Protein AF-A0AAP0IMP7-F1 (afdb_monomer_lite)

Structure (mmCIF, N/CA/C/O backbone):
data_AF-A0AAP0IMP7-F1
#
_entry.id   AF-A0AAP0IMP7-F1
#
loop_
_atom_site.group_PDB
_atom_site.id
_atom_site.type_symbol
_atom_site.label_atom_id
_atom_site.label_alt_id
_atom_site.label_comp_id
_atom_site.label_asym_id
_atom_site.label_entity_id
_atom_site.label_seq_id
_atom_site.pdbx_PDB_ins_code
_atom_site.Cartn_x
_atom_site.Cartn_y
_atom_site.Cartn_z
_atom_site.occupancy
_atom_site.B_iso_or_equiv
_atom_site.auth_seq_id
_atom_site.auth_comp_id
_atom_site.auth_asym_id
_atom_site.auth_atom_id
_atom_site.pdbx_PDB_model_num
ATOM 1 N N . MET A 1 1 ? -18.116 -7.505 2.494 1.00 74.25 1 MET A N 1
ATOM 2 C CA . MET A 1 1 ? -16.644 -7.373 2.384 1.00 74.25 1 MET A CA 1
ATOM 3 C C . MET A 1 1 ? -16.117 -6.284 3.319 1.00 74.25 1 MET A C 1
ATOM 5 O O . MET A 1 1 ? -15.397 -6.617 4.245 1.00 74.25 1 MET A O 1
ATOM 9 N N . LEU A 1 2 ? -16.521 -5.014 3.162 1.00 82.81 2 LEU A N 1
ATOM 10 C CA . LEU A 1 2 ? -16.013 -3.902 3.989 1.00 82.81 2 LEU A CA 1
ATOM 11 C C . LEU A 1 2 ? -16.390 -3.980 5.479 1.00 82.81 2 LEU A C 1
ATOM 13 O O . LEU A 1 2 ? -15.615 -3.561 6.332 1.00 82.81 2 LEU A O 1
ATOM 17 N N . ASP A 1 3 ? -17.536 -4.569 5.826 1.00 88.88 3 ASP A N 1
ATOM 18 C CA . ASP A 1 3 ? -17.906 -4.739 7.239 1.00 88.88 3 ASP A CA 1
ATOM 19 C C . ASP A 1 3 ? -16.941 -5.649 8.018 1.00 88.88 3 ASP A C 1
ATOM 21 O O . ASP A 1 3 ? -16.805 -5.486 9.227 1.00 88.88 3 ASP A O 1
ATOM 25 N N . ALA A 1 4 ? -16.213 -6.552 7.348 1.00 86.69 4 ALA A N 1
ATOM 26 C CA . ALA A 1 4 ? -15.239 -7.430 8.003 1.00 86.69 4 ALA A CA 1
ATOM 27 C C . ALA A 1 4 ? -14.010 -6.667 8.534 1.00 86.69 4 ALA A C 1
ATOM 29 O O . ALA A 1 4 ? -13.369 -7.111 9.483 1.00 86.69 4 ALA A O 1
ATOM 30 N N . ILE A 1 5 ? -13.700 -5.499 7.961 1.00 88.50 5 ILE A N 1
ATOM 31 C CA . ILE A 1 5 ? -12.543 -4.673 8.344 1.00 88.50 5 ILE A CA 1
ATOM 32 C C . ILE A 1 5 ? -12.918 -3.484 9.245 1.00 88.50 5 ILE A C 1
ATOM 34 O O . ILE A 1 5 ? -12.033 -2.736 9.655 1.00 88.50 5 ILE A O 1
ATOM 38 N N . LYS A 1 6 ? -14.198 -3.327 9.629 1.00 88.94 6 LYS A N 1
ATOM 39 C CA . LYS A 1 6 ? -14.692 -2.219 10.483 1.00 88.94 6 LYS A CA 1
ATOM 40 C C . LYS A 1 6 ? -13.982 -2.101 11.834 1.00 88.94 6 LYS A C 1
ATOM 42 O O . LYS A 1 6 ? -13.904 -1.010 12.394 1.00 88.94 6 LYS A O 1
ATOM 47 N N . GLY A 1 7 ? -13.525 -3.222 12.395 1.00 87.06 7 GLY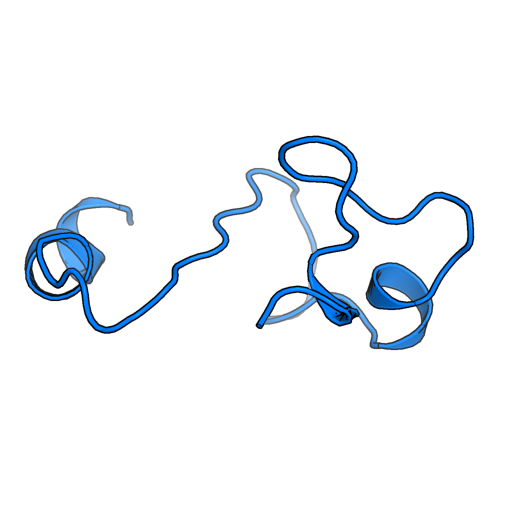 A N 1
ATOM 48 C CA . GLY A 1 7 ? -12.774 -3.231 13.653 1.00 87.06 7 GLY A CA 1
ATOM 49 C C . GLY A 1 7 ? -11.376 -2.628 13.499 1.00 87.06 7 GLY A C 1
ATOM 50 O O . GLY A 1 7 ? -10.902 -1.930 14.389 1.00 87.06 7 GLY A O 1
ATOM 51 N N . VAL A 1 8 ? -10.752 -2.847 12.340 1.00 85.25 8 VAL A N 1
ATOM 52 C CA . VAL A 1 8 ? -9.389 -2.397 12.029 1.00 85.25 8 VAL A CA 1
ATOM 53 C C . VAL A 1 8 ? -9.392 -0.963 11.498 1.00 85.25 8 VAL A C 1
ATOM 55 O O . VAL A 1 8 ? -8.518 -0.177 11.847 1.00 85.25 8 VAL A O 1
ATOM 58 N N . SER A 1 9 ? -10.426 -0.581 1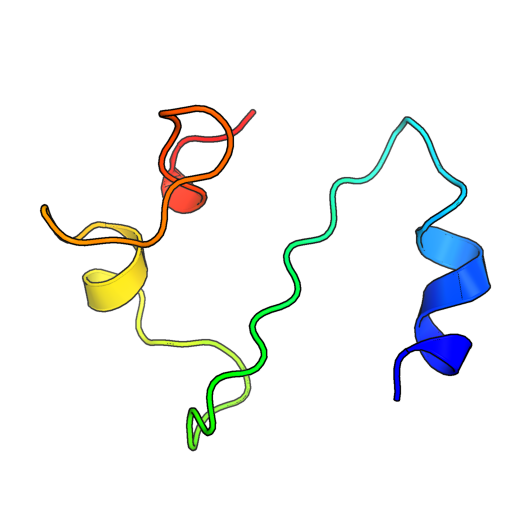0.739 1.00 86.75 9 SER A N 1
ATOM 59 C CA . SER A 1 9 ? -10.563 0.750 10.128 1.00 86.75 9 SER A CA 1
ATOM 60 C C . SER A 1 9 ? -10.724 1.896 11.131 1.00 86.75 9 SER A C 1
ATOM 62 O O . SER A 1 9 ? -10.632 3.057 10.752 1.00 86.75 9 SER A O 1
ATOM 64 N N . LYS A 1 10 ? -11.013 1.591 12.401 1.00 87.19 10 LYS A N 1
ATOM 65 C CA . LYS A 1 10 ? -11.121 2.584 13.482 1.00 87.19 10 LYS A CA 1
ATOM 66 C C . LYS A 1 10 ? -9.783 2.873 14.168 1.00 87.19 10 LYS A C 1
ATOM 68 O O . LYS A 1 10 ? -9.724 3.732 15.042 1.00 87.19 10 LYS A O 1
ATOM 73 N N . SER A 1 11 ? -8.729 2.129 13.834 1.00 85.88 11 SER A N 1
ATOM 74 C CA . SER A 1 11 ? -7.413 2.298 14.441 1.00 85.88 11 SER A CA 1
ATOM 75 C C . SER A 1 11 ? -6.627 3.397 13.735 1.00 85.88 11 SER A C 1
ATOM 77 O O . SER A 1 11 ? -6.323 3.278 12.556 1.00 85.88 11 SER A O 1
ATOM 79 N N . ASN A 1 12 ? -6.176 4.405 14.481 1.00 83.50 12 ASN A N 1
ATOM 80 C CA . ASN A 1 12 ? -5.249 5.421 13.963 1.00 83.50 12 ASN A CA 1
ATOM 81 C C . ASN A 1 12 ? -3.799 4.910 13.853 1.00 83.50 12 ASN A C 1
ATOM 83 O O . ASN A 1 12 ? -2.904 5.666 13.493 1.00 83.50 12 ASN A O 1
ATOM 87 N N . LYS A 1 13 ? -3.547 3.646 14.224 1.00 86.25 13 LYS A N 1
ATOM 88 C CA . LYS A 1 13 ? -2.216 3.020 14.197 1.00 86.25 13 LYS A CA 1
ATOM 89 C C . LYS A 1 13 ? -1.998 2.122 12.978 1.00 86.25 13 LYS A C 1
ATOM 91 O O . LYS A 1 13 ? -0.888 1.641 12.793 1.00 86.25 13 LYS A O 1
ATOM 96 N N . ILE A 1 14 ? -3.050 1.826 12.210 1.00 83.94 14 ILE A N 1
ATOM 97 C CA . ILE A 1 14 ? -3.011 0.880 11.089 1.00 83.94 14 ILE A CA 1
ATOM 98 C C . ILE A 1 14 ? -3.622 1.559 9.864 1.00 83.94 14 ILE A C 1
ATOM 100 O O . ILE A 1 14 ? -4.754 2.030 9.923 1.00 83.94 14 ILE A O 1
ATOM 104 N N . GLY A 1 15 ? -2.879 1.587 8.757 1.00 83.62 15 GLY A N 1
ATOM 105 C CA . GLY A 1 15 ? -3.381 2.028 7.456 1.00 83.62 15 GLY A CA 1
ATOM 106 C C . GLY A 1 15 ? -4.063 0.890 6.695 1.00 83.62 15 GLY A C 1
ATOM 107 O O . GLY A 1 15 ? -3.667 -0.269 6.812 1.00 83.62 15 GLY A O 1
ATOM 108 N N . LEU A 1 16 ? -5.085 1.218 5.902 1.00 85.62 16 LEU A N 1
ATOM 109 C CA . LEU A 1 16 ? -5.761 0.280 5.005 1.00 85.62 16 LEU A CA 1
ATOM 110 C C . LEU A 1 16 ? -5.815 0.875 3.600 1.00 85.62 16 LEU A C 1
ATOM 112 O O . LEU A 1 16 ? -6.249 2.012 3.423 1.00 85.62 16 LEU A O 1
ATOM 116 N N . PHE A 1 17 ? -5.430 0.078 2.608 1.00 83.00 17 PHE A N 1
ATOM 117 C CA . PHE A 1 17 ? -5.638 0.380 1.198 1.00 83.00 17 PHE A CA 1
ATOM 118 C C . PHE A 1 17 ? -6.695 -0.569 0.640 1.00 83.00 17 PHE A C 1
ATOM 120 O O . PHE A 1 17 ? -6.552 -1.788 0.739 1.00 83.00 17 PHE A O 1
ATOM 127 N N . ILE A 1 18 ? -7.772 -0.015 0.087 1.00 82.69 18 ILE A N 1
ATOM 128 C CA . ILE A 1 18 ? -8.892 -0.786 -0.453 1.00 82.69 18 ILE A CA 1
ATOM 129 C C . ILE A 1 18 ? -9.031 -0.416 -1.920 1.00 82.69 18 ILE A C 1
ATOM 131 O O . ILE A 1 18 ? -9.513 0.666 -2.247 1.00 82.69 18 ILE A O 1
ATOM 135 N N . ASN A 1 19 ? -8.617 -1.331 -2.787 1.00 76.38 19 ASN A N 1
ATOM 136 C CA . ASN A 1 19 ? -8.810 -1.202 -4.220 1.00 76.38 1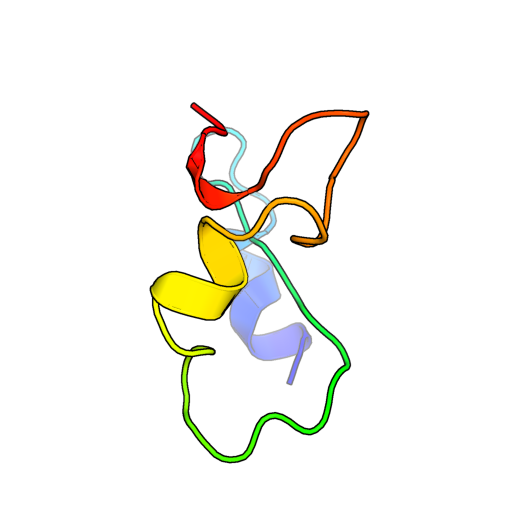9 ASN A CA 1
ATOM 137 C C . ASN A 1 19 ? -10.134 -1.870 -4.626 1.00 76.38 19 ASN A C 1
ATOM 139 O O . ASN A 1 19 ? -10.420 -2.989 -4.198 1.00 76.38 19 ASN A O 1
ATOM 143 N N . SER A 1 20 ? -10.949 -1.190 -5.431 1.00 74.19 20 SER A N 1
ATOM 144 C CA . SER A 1 20 ? -12.182 -1.747 -6.003 1.00 74.19 20 SER A CA 1
ATOM 145 C C . SER A 1 20 ? -11.943 -2.538 -7.295 1.00 74.19 20 SER A C 1
ATOM 147 O O . SER A 1 20 ? -12.884 -3.142 -7.813 1.00 74.19 20 SER A O 1
ATOM 149 N N . CYS A 1 21 ? -10.714 -2.550 -7.827 1.00 68.94 21 CYS A N 1
ATOM 150 C CA . CYS A 1 21 ? -10.379 -3.263 -9.054 1.00 68.94 21 CYS A CA 1
ATOM 151 C C . CYS A 1 21 ? -10.541 -4.785 -8.922 1.00 68.94 21 CYS A C 1
ATOM 153 O O . CYS A 1 21 ? -10.218 -5.400 -7.905 1.00 68.94 21 CYS A O 1
ATOM 155 N N . PHE A 1 22 ? -10.983 -5.404 -10.018 1.00 60.03 22 PHE A N 1
ATOM 156 C CA . PHE A 1 22 ? -11.060 -6.853 -10.191 1.00 60.03 22 PHE A CA 1
ATOM 157 C C . PHE A 1 22 ? -9.661 -7.431 -10.473 1.00 60.03 22 PHE A C 1
ATOM 159 O O . PHE A 1 22 ? -9.371 -7.911 -11.567 1.00 60.03 22 PHE A O 1
ATOM 166 N N . ALA A 1 23 ? -8.752 -7.334 -9.504 1.00 61.22 23 ALA A N 1
ATOM 167 C CA . ALA A 1 23 ? -7.451 -7.981 -9.597 1.00 61.22 23 ALA A CA 1
ATOM 168 C C . ALA A 1 23 ? -7.608 -9.461 -9.223 1.00 61.22 23 ALA A C 1
ATOM 170 O O . ALA A 1 23 ? -7.920 -9.811 -8.084 1.00 61.22 23 ALA A O 1
ATOM 171 N N . HIS A 1 24 ? -7.405 -10.353 -10.193 1.00 61.75 24 HIS A N 1
ATOM 172 C CA . HIS A 1 24 ? -7.409 -11.799 -9.977 1.00 61.75 24 HIS A CA 1
ATOM 173 C C . HIS A 1 24 ? -6.078 -12.241 -9.336 1.00 61.75 24 HIS A C 1
ATOM 175 O O . HIS A 1 24 ? -5.259 -12.877 -9.991 1.00 61.75 24 HIS A O 1
ATOM 181 N N . CYS A 1 25 ? -5.843 -11.810 -8.090 1.00 57.84 25 CYS A N 1
ATOM 182 C CA . CYS A 1 25 ? -4.859 -12.276 -7.100 1.00 57.84 25 CYS A CA 1
ATOM 183 C C . CYS A 1 25 ? -5.029 -11.418 -5.827 1.00 57.84 25 CYS A C 1
ATOM 185 O O . CYS A 1 25 ? -5.289 -10.225 -5.930 1.00 57.84 25 CYS A O 1
ATOM 187 N N . GLN A 1 26 ? -4.890 -12.007 -4.630 1.00 56.19 26 GLN A N 1
ATOM 188 C CA . GLN A 1 26 ? -5.209 -11.364 -3.334 1.00 56.19 26 GLN A CA 1
ATOM 189 C C . GLN A 1 26 ? -4.454 -10.053 -3.028 1.00 56.19 26 GLN A C 1
ATOM 191 O O . GLN A 1 26 ? -4.896 -9.300 -2.165 1.00 56.19 26 GLN A O 1
ATOM 196 N N . SER A 1 27 ? -3.383 -9.766 -3.767 1.00 62.91 27 SER A N 1
ATOM 197 C CA . SER A 1 27 ? -2.739 -8.458 -3.874 1.00 62.91 27 SER A CA 1
ATOM 198 C C . SER A 1 27 ? -2.224 -8.325 -5.310 1.00 62.91 27 SER A C 1
ATOM 200 O O . SER A 1 27 ? -1.740 -9.314 -5.869 1.00 62.91 27 SER A O 1
ATOM 202 N N . GLU A 1 28 ? -2.312 -7.141 -5.920 1.00 70.62 28 GLU A N 1
ATOM 203 C CA . GLU A 1 28 ? -1.639 -6.868 -7.201 1.00 70.62 28 GLU A CA 1
ATOM 204 C C . GLU A 1 28 ? -0.139 -7.208 -7.113 1.00 70.62 28 GLU A C 1
ATOM 206 O O . GLU A 1 28 ? 0.435 -7.264 -6.018 1.00 70.62 28 GLU A O 1
ATOM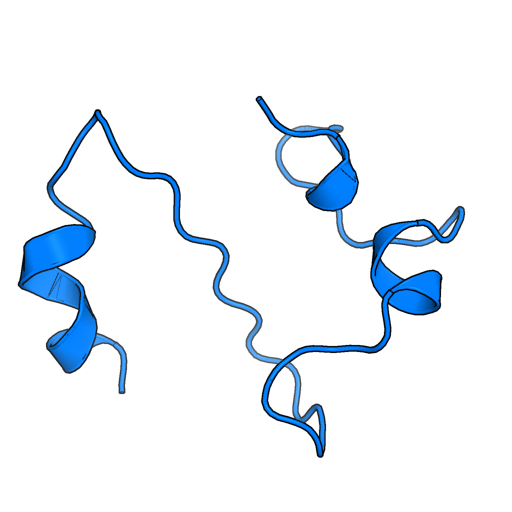 211 N N . ARG A 1 29 ? 0.507 -7.462 -8.255 1.00 79.25 29 ARG A N 1
ATOM 212 C CA . ARG A 1 29 ? 1.937 -7.793 -8.273 1.00 79.25 29 ARG A CA 1
ATOM 213 C C . ARG A 1 29 ? 2.769 -6.590 -7.816 1.00 79.25 29 ARG A C 1
ATOM 215 O O . ARG A 1 29 ? 2.375 -5.458 -8.066 1.00 79.25 29 ARG A O 1
ATOM 222 N N . GLN A 1 30 ? 3.916 -6.815 -7.163 1.00 80.44 30 GLN A N 1
ATOM 223 C CA . GLN A 1 30 ? 4.758 -5.726 -6.633 1.00 80.44 30 GLN A CA 1
ATOM 224 C C . GLN A 1 30 ? 5.132 -4.692 -7.704 1.00 80.44 30 GLN A C 1
ATOM 226 O O . GLN A 1 30 ? 5.090 -3.501 -7.425 1.00 80.44 30 GLN A O 1
ATOM 231 N N . ASP A 1 31 ? 5.412 -5.121 -8.933 1.00 81.94 31 ASP A N 1
ATOM 232 C CA . ASP A 1 31 ? 5.646 -4.233 -10.075 1.00 81.94 31 ASP A CA 1
ATOM 233 C C . ASP A 1 31 ? 4.496 -3.243 -10.301 1.00 81.94 31 ASP A C 1
ATOM 235 O O . ASP A 1 31 ? 4.770 -2.092 -10.598 1.00 81.94 31 ASP A O 1
ATOM 239 N N . THR A 1 32 ? 3.236 -3.619 -10.058 1.00 82.44 32 THR A N 1
ATOM 240 C CA . THR A 1 32 ? 2.084 -2.701 -10.135 1.00 82.44 32 THR A CA 1
ATOM 241 C C . THR A 1 32 ? 2.110 -1.626 -9.043 1.00 82.44 32 THR A C 1
ATOM 243 O O . THR A 1 32 ? 1.740 -0.481 -9.284 1.00 82.44 32 THR A O 1
ATOM 246 N N . TRP A 1 33 ? 2.580 -1.961 -7.840 1.00 84.31 33 TRP A N 1
ATOM 247 C CA . TRP A 1 33 ? 2.656 -1.011 -6.723 1.00 84.31 33 TRP A CA 1
ATOM 248 C C . TRP A 1 33 ? 3.827 -0.032 -6.851 1.00 84.31 33 TRP A C 1
ATOM 250 O O . TRP A 1 33 ? 3.738 1.088 -6.352 1.00 84.31 33 TRP A O 1
ATOM 260 N N . PHE A 1 34 ? 4.916 -0.463 -7.491 1.00 87.75 34 PHE A N 1
ATOM 261 C CA . PHE A 1 34 ? 6.132 0.331 -7.696 1.00 87.75 34 PHE A CA 1
ATOM 262 C C . PHE A 1 34 ? 6.233 0.951 -9.099 1.00 87.75 34 PHE A C 1
ATOM 264 O O . PHE A 1 34 ? 7.224 1.621 -9.380 1.00 87.75 34 PHE A O 1
ATOM 271 N N . ALA A 1 35 ? 5.248 0.733 -9.973 1.00 87.69 35 ALA A N 1
ATOM 272 C CA . ALA A 1 35 ? 5.222 1.331 -11.302 1.00 87.69 35 ALA A CA 1
ATOM 273 C C . ALA A 1 35 ? 5.040 2.856 -11.246 1.00 87.69 35 ALA A C 1
ATOM 275 O O . ALA A 1 35 ? 4.445 3.401 -10.307 1.00 87.69 35 ALA A O 1
ATOM 276 N N . ASP A 1 36 ? 5.508 3.530 -12.298 1.00 86.31 36 ASP A N 1
ATOM 277 C CA . ASP A 1 36 ? 5.377 4.982 -12.467 1.00 86.31 36 ASP A CA 1
ATOM 278 C C . ASP A 1 36 ? 3.906 5.439 -12.490 1.00 86.31 36 ASP A C 1
ATOM 280 O O . ASP A 1 36 ? 3.597 6.559 -12.090 1.00 86.31 36 ASP A O 1
ATOM 284 N N . ASP A 1 37 ? 2.992 4.566 -12.919 1.00 85.69 37 ASP A N 1
ATOM 285 C CA . ASP A 1 37 ? 1.543 4.780 -12.966 1.00 85.69 37 ASP A CA 1
ATOM 286 C C . ASP A 1 37 ? 0.785 4.105 -11.806 1.00 85.69 37 ASP A C 1
ATOM 288 O O . ASP A 1 37 ? -0.435 3.938 -11.864 1.00 85.69 37 ASP A O 1
ATOM 292 N N . SER A 1 38 ? 1.490 3.734 -10.731 1.00 85.31 38 SER A N 1
ATOM 293 C CA . SER A 1 38 ? 0.875 3.145 -9.538 1.00 85.31 38 SER A CA 1
ATOM 294 C C . SER A 1 38 ? -0.195 4.052 -8.914 1.00 85.31 38 SER A C 1
ATOM 296 O O . SER A 1 38 ? -0.120 5.283 -8.943 1.00 85.31 38 SER A O 1
ATOM 298 N N . HIS A 1 39 ? -1.207 3.436 -8.293 1.00 82.50 39 HIS A N 1
ATOM 299 C CA . HIS A 1 39 ? -2.249 4.178 -7.587 1.00 82.50 39 HIS A CA 1
ATOM 300 C C . HIS A 1 39 ? -1.652 5.039 -6.464 1.00 82.50 39 HIS A C 1
ATOM 302 O O . HIS A 1 39 ? -0.914 4.553 -5.600 1.00 82.50 39 HIS A O 1
ATOM 308 N N . MET A 1 40 ? -2.034 6.317 -6.445 1.00 85.56 40 MET A N 1
ATOM 309 C CA . MET A 1 40 ? -1.590 7.283 -5.443 1.00 85.56 40 MET A CA 1
ATOM 310 C C . MET A 1 40 ? -2.740 7.733 -4.543 1.00 85.56 40 MET A C 1
ATOM 312 O O . MET A 1 40 ? -3.856 7.978 -4.999 1.00 85.56 40 MET A O 1
ATOM 316 N N . ILE A 1 41 ? -2.449 7.888 -3.252 1.00 83.19 41 ILE A N 1
ATOM 317 C CA . ILE A 1 41 ? -3.335 8.524 -2.274 1.00 83.19 41 ILE A CA 1
ATOM 318 C C . ILE A 1 41 ? -2.657 9.806 -1.812 1.00 83.19 41 ILE A C 1
ATOM 320 O O . ILE A 1 41 ? -1.570 9.749 -1.243 1.00 83.19 41 ILE A O 1
ATOM 324 N N . GLN A 1 42 ? -3.307 10.955 -2.026 1.00 86.69 42 GLN A N 1
ATOM 325 C CA . GLN A 1 42 ? -2.751 12.273 -1.678 1.00 86.69 42 GLN A CA 1
ATOM 326 C C . GLN A 1 42 ? -1.327 12.463 -2.242 1.00 86.69 42 GLN A C 1
ATOM 328 O O . GLN A 1 42 ? -0.401 12.796 -1.504 1.00 86.69 42 GLN A O 1
ATOM 333 N N . ASP A 1 43 ? -1.153 12.159 -3.533 1.00 87.38 43 ASP A N 1
ATOM 334 C CA . ASP A 1 43 ? 0.125 12.239 -4.262 1.00 87.38 43 ASP A CA 1
ATOM 335 C C . ASP A 1 43 ? 1.265 11.386 -3.676 1.00 87.38 43 ASP A C 1
ATOM 337 O O . ASP A 1 43 ? 2.446 11.626 -3.927 1.00 87.38 43 ASP A O 1
ATOM 341 N N . LYS A 1 44 ? 0.924 10.355 -2.895 1.00 88.06 44 LYS A N 1
ATOM 342 C CA . LYS A 1 44 ? 1.869 9.347 -2.414 1.00 88.06 44 LYS A CA 1
ATOM 343 C C . LYS A 1 44 ? 1.511 7.983 -2.979 1.00 88.06 44 LYS A C 1
ATOM 345 O O . LYS A 1 44 ? 0.393 7.504 -2.783 1.00 88.06 44 LYS A O 1
ATOM 350 N N . SER A 1 45 ? 2.483 7.338 -3.624 1.00 87.19 45 SER A N 1
ATOM 351 C CA . SER A 1 45 ? 2.384 5.918 -3.969 1.00 87.19 45 SER A CA 1
ATOM 352 C C . SER A 1 45 ? 2.160 5.104 -2.699 1.00 87.19 45 SER A C 1
ATOM 354 O O . SER A 1 45 ? 2.826 5.312 -1.677 1.00 87.19 45 SER A O 1
ATOM 356 N N . VAL A 1 46 ? 1.231 4.154 -2.765 1.00 84.06 46 VAL A N 1
ATOM 357 C CA . VAL A 1 46 ? 0.909 3.295 -1.622 1.00 84.06 46 VAL A CA 1
ATOM 358 C C . VAL A 1 46 ? 2.125 2.469 -1.194 1.00 84.06 46 VAL A C 1
ATOM 360 O O . VAL A 1 46 ? 2.333 2.280 0.003 1.00 84.06 46 VAL A O 1
ATOM 363 N N . ALA A 1 47 ? 2.993 2.081 -2.135 1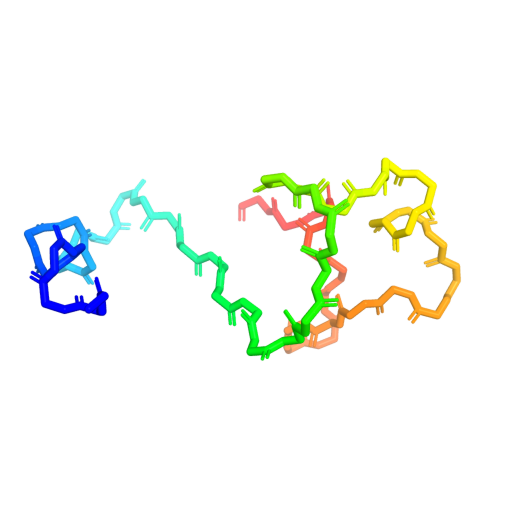.00 86.75 47 ALA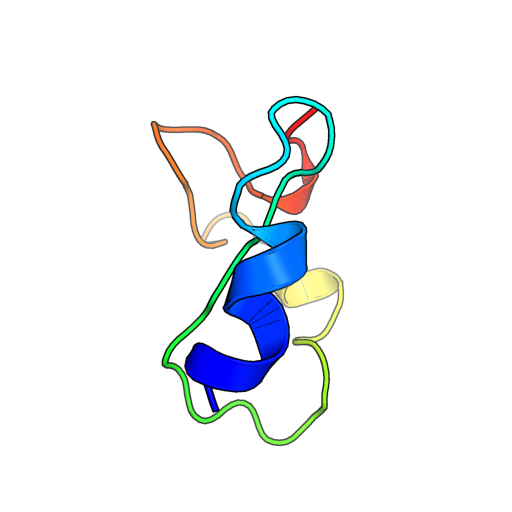 A N 1
ATOM 364 C CA . ALA A 1 47 ? 4.235 1.358 -1.855 1.00 86.75 47 ALA A CA 1
ATOM 365 C C . ALA A 1 47 ? 5.246 2.161 -1.014 1.00 86.75 47 ALA A C 1
ATOM 367 O O . ALA A 1 47 ? 6.104 1.582 -0.350 1.00 86.75 47 ALA A O 1
ATOM 368 N N . LEU A 1 48 ? 5.150 3.493 -1.045 1.00 85.06 48 LEU A N 1
ATOM 369 C CA . LEU A 1 48 ? 6.057 4.416 -0.356 1.00 85.06 48 LEU A CA 1
ATOM 370 C C . LEU A 1 48 ? 5.398 5.117 0.841 1.00 85.06 48 LEU A C 1
ATOM 372 O O . LEU A 1 48 ? 6.052 5.899 1.537 1.00 85.06 48 LEU A O 1
ATOM 376 N N . SER A 1 49 ? 4.112 4.852 1.082 1.00 76.50 49 SER A N 1
ATOM 377 C CA . SER A 1 49 ? 3.384 5.379 2.232 1.00 76.50 49 SER A CA 1
ATOM 378 C C . SER A 1 49 ? 3.955 4.803 3.540 1.00 76.50 49 SER A C 1
ATOM 380 O O . SER A 1 49 ? 4.143 3.594 3.671 1.00 76.50 49 SER A O 1
ATOM 382 N N . ARG A 1 50 ? 4.304 5.686 4.483 1.00 62.28 50 ARG A N 1
ATOM 383 C CA . ARG A 1 50 ? 4.793 5.358 5.832 1.00 62.28 50 ARG A CA 1
ATOM 384 C C . ARG A 1 50 ? 3.828 5.881 6.879 1.00 62.28 50 ARG A C 1
ATOM 386 O O . ARG A 1 50 ? 3.319 7.006 6.662 1.00 62.28 50 ARG A O 1
#

Sequence (50 aa):
MLDAIKGVSKSNKIGLFINSCFAHCQSERQDTWFADDSHMIQDKSVALSR

Secondary structure (DSSP, 8-state):
-GGGGTTTTT-TT-------S--SSSS--HHHHHSTT--EETTEEGGG--

Organism: NCBI:txid152367

pLDDT: mean 80.34, std 9.24, range [56.19, 88.94]

Radius of gyration: 12.23 Å; chains: 1; bounding box: 24×24×27 Å

Foldseek 3Di:
DVVVCVVVVPDPVDDDDDDPDPPPDPDPDVCLQPPPPHDDDPNHRPVRDD

InterPro domains:
  IPR004963 Pectinacetylesterase/NOTUM [PF03283] (1-47)